Protein AF-A0A9P3NE59-F1 (afdb_monomer_lite)

pLDDT: mean 78.57, std 13.45, range [41.34, 91.06]

Radius of gyration: 11.72 Å; chains: 1; bounding box: 28×26×31 Å

Secondary structure (DSSP, 8-state):
-----HHHHHHHHHHHHSHHHHHHHHH-SSHHHHHHHHHHHH-HHHHHHHHHHHHHHHHHTTT-GGGTTT--

Structure (mmCIF, N/CA/C/O backbone):
data_AF-A0A9P3NE59-F1
#
_entry.id   AF-A0A9P3NE59-F1
#
loop_
_atom_site.group_PDB
_atom_site.id
_atom_site.type_symbol
_atom_site.label_atom_id
_atom_site.label_alt_id
_atom_site.label_comp_id
_atom_site.label_asym_id
_atom_site.label_entity_id
_atom_site.label_seq_id
_atom_site.pdbx_PDB_ins_code
_atom_site.Cartn_x
_atom_site.Cartn_y
_atom_site.Cartn_z
_atom_site.occupancy
_atom_site.B_iso_or_equiv
_atom_site.auth_seq_id
_atom_site.auth_comp_id
_atom_site.auth_asym_id
_atom_site.auth_atom_id
_atom_site.pdbx_PDB_model_num
ATOM 1 N N . MET A 1 1 ? -13.072 -19.268 1.790 1.00 53.06 1 MET A N 1
ATOM 2 C CA . MET A 1 1 ? -13.713 -19.273 0.455 1.00 53.06 1 MET A CA 1
ATOM 3 C C . MET A 1 1 ? -13.344 -17.953 -0.187 1.00 53.06 1 MET A C 1
ATOM 5 O O . MET A 1 1 ? -13.794 -16.932 0.307 1.00 53.06 1 MET A O 1
ATOM 9 N N . VAL A 1 2 ? -12.451 -17.956 -1.178 1.00 57.66 2 VAL A N 1
ATOM 10 C CA . VAL A 1 2 ? -11.985 -16.714 -1.813 1.00 57.66 2 VAL A CA 1
ATOM 11 C C . VAL A 1 2 ? -13.150 -16.124 -2.605 1.00 57.66 2 VAL A C 1
ATOM 13 O O . VAL A 1 2 ? -13.586 -16.723 -3.589 1.00 57.66 2 VAL A O 1
ATOM 16 N N . ARG A 1 3 ? -13.700 -14.996 -2.152 1.00 62.28 3 ARG A N 1
ATOM 17 C CA . ARG A 1 3 ? -14.691 -14.225 -2.908 1.00 62.28 3 ARG A CA 1
ATOM 18 C C . ARG A 1 3 ? -13.922 -13.201 -3.733 1.00 62.28 3 ARG A C 1
ATOM 20 O O . ARG A 1 3 ? -13.562 -12.153 -3.229 1.00 62.28 3 ARG A O 1
ATOM 27 N N . LEU A 1 4 ? -13.607 -13.557 -4.974 1.00 65.19 4 LEU A N 1
ATOM 28 C CA . LEU A 1 4 ? -13.060 -12.610 -5.942 1.00 65.19 4 LEU A CA 1
ATOM 29 C C . LEU A 1 4 ? -14.230 -11.835 -6.534 1.00 65.19 4 LEU A C 1
ATOM 31 O O . LEU A 1 4 ? -14.970 -12.360 -7.369 1.00 65.19 4 LEU A O 1
ATOM 35 N N . GLU A 1 5 ? -14.426 -10.610 -6.069 1.00 79.62 5 GLU A N 1
ATOM 36 C CA . GLU A 1 5 ? -15.424 -9.718 -6.638 1.00 79.62 5 GLU A CA 1
ATOM 37 C C . GLU A 1 5 ? -14.801 -8.952 -7.811 1.00 79.62 5 GLU A C 1
ATOM 39 O O . GLU A 1 5 ? -13.595 -8.699 -7.849 1.00 79.62 5 GLU A O 1
ATOM 44 N N . CYS A 1 6 ? -15.609 -8.538 -8.792 1.00 76.69 6 CYS A N 1
ATOM 45 C CA . CYS A 1 6 ? -15.109 -7.740 -9.919 1.00 76.69 6 CYS A CA 1
ATOM 46 C C . CYS A 1 6 ? -14.396 -6.457 -9.446 1.00 76.69 6 CYS A C 1
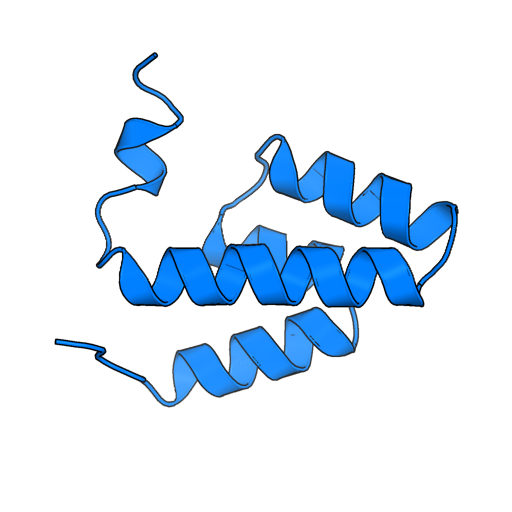ATOM 48 O O . CYS A 1 6 ? -13.478 -5.973 -10.106 1.00 76.69 6 CYS A O 1
ATOM 50 N N . ALA A 1 7 ? -14.798 -5.933 -8.284 1.00 80.50 7 ALA A N 1
ATOM 51 C CA . ALA A 1 7 ? -14.177 -4.787 -7.637 1.00 80.50 7 ALA A CA 1
ATOM 52 C C . ALA A 1 7 ? -12.709 -5.043 -7.252 1.00 80.50 7 ALA A C 1
ATOM 54 O O . ALA A 1 7 ? -11.876 -4.158 -7.442 1.00 80.50 7 ALA A O 1
ATOM 55 N N . ASP A 1 8 ? -12.358 -6.248 -6.793 1.00 82.88 8 ASP A N 1
ATOM 56 C CA . ASP A 1 8 ? -10.977 -6.580 -6.425 1.00 82.88 8 ASP A CA 1
ATOM 57 C C . ASP A 1 8 ? -10.054 -6.571 -7.642 1.00 82.88 8 ASP A C 1
ATOM 59 O O . ASP A 1 8 ? -8.910 -6.135 -7.546 1.00 82.88 8 ASP A O 1
ATOM 63 N N . PHE A 1 9 ? -10.562 -6.977 -8.810 1.00 83.38 9 PHE A N 1
ATOM 64 C CA . PHE A 1 9 ? -9.803 -6.928 -10.059 1.00 83.38 9 PHE A CA 1
ATOM 65 C C . PHE A 1 9 ? -9.477 -5.486 -10.471 1.00 83.38 9 PHE A C 1
ATOM 67 O O . PHE A 1 9 ? -8.362 -5.190 -10.902 1.00 83.38 9 PHE A O 1
ATOM 74 N N . VAL A 1 10 ? -10.431 -4.569 -10.286 1.00 87.12 10 VAL A N 1
ATOM 75 C CA . VAL A 1 10 ? -10.224 -3.133 -10.523 1.00 87.12 10 VAL A CA 1
ATOM 76 C C . VAL A 1 10 ? -9.203 -2.565 -9.532 1.00 87.12 10 VAL A C 1
ATOM 78 O O . VAL A 1 10 ? -8.317 -1.816 -9.937 1.00 87.12 10 VAL A O 1
ATOM 81 N N . ILE A 1 11 ? -9.264 -2.961 -8.258 1.00 85.56 11 ILE A N 1
ATOM 82 C CA . ILE A 1 11 ? -8.295 -2.543 -7.231 1.00 85.56 11 ILE A CA 1
ATOM 83 C C . ILE A 1 11 ? -6.887 -3.056 -7.564 1.00 85.56 11 ILE A C 1
ATOM 85 O O . ILE A 1 11 ? -5.926 -2.299 -7.450 1.00 85.56 11 ILE A O 1
ATOM 89 N N . LEU A 1 12 ? -6.761 -4.298 -8.036 1.00 86.25 12 LEU A N 1
ATOM 90 C CA . LEU A 1 12 ? -5.495 -4.888 -8.478 1.00 86.25 12 LEU A CA 1
ATOM 91 C C . LEU A 1 12 ? -4.891 -4.123 -9.668 1.00 86.25 12 LEU A C 1
ATOM 93 O O . LEU A 1 12 ? -3.690 -3.858 -9.705 1.00 86.25 12 LEU A O 1
ATOM 97 N N . LEU A 1 13 ? -5.733 -3.731 -10.630 1.00 88.94 13 LEU A N 1
ATOM 98 C CA . LEU A 1 13 ? -5.326 -2.932 -11.787 1.00 88.94 13 LEU A CA 1
ATOM 99 C C . LEU A 1 13 ? -4.849 -1.533 -11.361 1.00 88.94 13 LEU A C 1
ATOM 101 O O . LEU A 1 13 ? -3.826 -1.049 -11.848 1.00 88.94 13 LEU A O 1
ATOM 105 N N . ILE A 1 14 ? -5.557 -0.905 -10.417 1.00 86.94 14 ILE A N 1
ATOM 106 C CA . ILE A 1 14 ? -5.172 0.390 -9.841 1.00 86.94 14 ILE A CA 1
ATOM 107 C C . ILE A 1 14 ? -3.860 0.265 -9.058 1.00 86.94 14 ILE A C 1
ATOM 109 O O . ILE A 1 14 ? -3.003 1.130 -9.197 1.00 86.94 14 ILE A O 1
ATOM 113 N N . ALA A 1 15 ? -3.671 -0.810 -8.290 1.00 86.75 15 ALA A N 1
ATOM 114 C CA . ALA A 1 15 ? -2.441 -1.082 -7.546 1.00 86.75 15 ALA A CA 1
ATOM 115 C C . ALA A 1 15 ? -1.230 -1.313 -8.454 1.00 86.75 15 ALA A C 1
ATOM 117 O O . ALA A 1 15 ? -0.101 -1.031 -8.066 1.00 86.75 15 ALA A O 1
ATOM 118 N N . LEU A 1 16 ? -1.448 -1.806 -9.673 1.00 86.19 16 LEU A N 1
ATOM 119 C CA . LEU A 1 16 ? -0.386 -1.859 -10.663 1.00 86.19 16 LEU A CA 1
ATOM 120 C C . LEU A 1 16 ? -0.044 -0.444 -11.136 1.00 86.19 16 LEU A C 1
ATOM 122 O O . LEU A 1 16 ? 1.104 -0.036 -11.039 1.00 86.19 16 LEU A O 1
ATOM 126 N N . LEU A 1 17 ? -1.024 0.331 -11.609 1.00 86.88 17 LEU A N 1
ATOM 127 C CA . LEU A 1 17 ? -0.768 1.652 -12.196 1.00 86.88 17 LEU A CA 1
ATOM 128 C C . LEU A 1 17 ? -0.216 2.658 -11.170 1.00 86.88 17 LEU A C 1
ATOM 130 O O . LEU A 1 17 ? 0.768 3.347 -11.433 1.00 86.88 17 LEU A O 1
ATOM 134 N N . LEU A 1 18 ? -0.838 2.715 -9.993 1.00 88.38 18 LEU A N 1
ATOM 135 C CA . LEU A 1 18 ? -0.402 3.476 -8.828 1.00 88.38 18 LEU A CA 1
ATOM 136 C C . LEU A 1 18 ? -0.388 2.544 -7.598 1.00 88.38 18 LEU A C 1
ATOM 138 O O . LEU A 1 18 ? -1.410 2.424 -6.910 1.00 88.38 18 LEU A O 1
ATOM 142 N N . PRO A 1 19 ? 0.777 1.961 -7.254 1.00 85.06 19 PRO A N 1
ATOM 143 C CA . PRO A 1 19 ? 0.945 1.120 -6.068 1.00 85.06 19 PRO A CA 1
ATOM 144 C C . PRO A 1 19 ? 0.377 1.717 -4.775 1.00 85.06 19 PRO A C 1
ATOM 146 O O . PRO A 1 19 ? -0.393 1.027 -4.103 1.00 85.06 19 PRO A O 1
ATOM 149 N N . PRO A 1 20 ? 0.647 2.994 -4.426 1.00 86.44 20 PRO A N 1
ATOM 150 C CA . PRO A 1 20 ? 0.115 3.560 -3.189 1.00 86.44 20 PRO A CA 1
ATOM 151 C C . PRO A 1 20 ? -1.409 3.745 -3.231 1.00 86.44 20 PRO A C 1
ATOM 153 O O . PRO A 1 20 ? -2.058 3.675 -2.192 1.00 86.44 20 PRO A O 1
ATOM 156 N N . LEU A 1 21 ? -2.012 3.939 -4.409 1.00 88.56 21 LEU A N 1
ATOM 157 C CA . LEU A 1 21 ? -3.450 4.187 -4.525 1.00 88.56 21 LEU A CA 1
ATOM 158 C C . LEU A 1 21 ? -4.269 2.904 -4.337 1.00 88.56 21 LEU A C 1
ATOM 160 O O . LEU A 1 21 ? -5.282 2.923 -3.643 1.00 88.56 21 LEU A O 1
ATOM 164 N N . GLY A 1 22 ? -3.814 1.782 -4.902 1.00 87.00 22 GLY A N 1
ATOM 165 C CA . GLY A 1 22 ? -4.476 0.488 -4.705 1.00 87.00 22 GLY A CA 1
ATOM 166 C C . GLY A 1 22 ? -4.447 0.035 -3.243 1.00 87.00 22 GLY A C 1
ATOM 167 O O . GLY A 1 22 ? -5.462 -0.416 -2.710 1.00 87.00 22 GLY A O 1
ATOM 168 N N . VAL A 1 23 ? -3.308 0.237 -2.571 1.00 87.06 23 VAL A N 1
ATOM 169 C CA . VAL A 1 23 ? -3.146 -0.038 -1.134 1.00 87.06 23 VAL A CA 1
ATOM 170 C C . VAL A 1 23 ? -4.028 0.890 -0.299 1.00 87.06 23 VAL A C 1
ATOM 172 O O . VAL A 1 23 ? -4.708 0.418 0.605 1.00 87.06 23 VAL A O 1
ATOM 175 N N . PHE A 1 24 ? -4.102 2.180 -0.636 1.00 87.81 24 PHE A N 1
ATOM 176 C CA . PHE A 1 24 ? -4.957 3.131 0.077 1.00 87.81 24 PHE A CA 1
ATOM 177 C C . PHE A 1 24 ? -6.446 2.770 0.004 1.00 87.81 24 PHE A C 1
ATOM 179 O O . PHE A 1 24 ? -7.161 2.885 0.994 1.00 87.81 24 PHE A O 1
ATOM 186 N N . ILE A 1 25 ? -6.930 2.304 -1.150 1.00 84.56 25 ILE A N 1
ATOM 187 C CA . ILE A 1 25 ? -8.345 1.940 -1.316 1.00 84.56 25 ILE A CA 1
ATOM 188 C C . ILE A 1 25 ? -8.704 0.700 -0.487 1.00 84.56 25 ILE A C 1
ATOM 190 O O . ILE A 1 25 ? -9.806 0.633 0.054 1.00 84.56 25 ILE A O 1
ATOM 194 N N . LYS A 1 26 ? -7.795 -0.277 -0.375 1.00 82.44 26 LYS A N 1
ATOM 195 C CA . LYS A 1 26 ? -8.079 -1.537 0.329 1.00 82.44 26 LYS A CA 1
ATOM 196 C C . LYS A 1 26 ? -7.724 -1.498 1.821 1.00 82.44 26 LYS A C 1
ATOM 198 O O . LYS A 1 26 ? -8.409 -2.145 2.607 1.00 82.44 26 LYS A O 1
ATOM 203 N N . LEU A 1 27 ? -6.681 -0.757 2.209 1.00 79.25 27 LEU A N 1
ATOM 204 C CA . LEU A 1 27 ? -6.146 -0.713 3.580 1.00 79.25 27 LEU A CA 1
ATOM 205 C C . LEU A 1 27 ? -6.117 0.686 4.219 1.00 79.25 27 LEU A C 1
ATOM 207 O O . LEU A 1 27 ? -5.629 0.846 5.337 1.00 79.25 27 LEU A O 1
ATOM 211 N N . GLY A 1 28 ? -6.607 1.715 3.528 1.00 81.44 28 GLY A N 1
ATOM 212 C CA . GLY A 1 28 ? -6.607 3.086 4.033 1.00 81.44 28 GLY A CA 1
ATOM 213 C C . GLY A 1 28 ? -5.210 3.703 4.167 1.00 81.44 28 GLY A C 1
ATOM 214 O O . GLY A 1 28 ? -4.238 3.286 3.534 1.00 81.44 28 GLY A O 1
ATOM 215 N N . CYS A 1 29 ? -5.109 4.735 5.007 1.00 79.88 29 CYS A N 1
ATOM 216 C CA . CYS A 1 29 ? -3.859 5.447 5.291 1.00 79.88 29 CYS A CA 1
ATOM 217 C C . CYS A 1 29 ? -3.051 4.741 6.395 1.00 79.88 29 CYS A C 1
ATOM 219 O O . CYS A 1 29 ? -2.816 5.302 7.465 1.00 79.88 29 CYS A O 1
ATOM 221 N N . SER A 1 30 ? -2.678 3.489 6.147 1.00 80.31 30 SER A N 1
ATOM 222 C CA . SER A 1 30 ? -1.952 2.648 7.105 1.00 80.31 30 SER A CA 1
ATOM 223 C C . SER A 1 30 ? -0.449 2.614 6.796 1.00 80.31 30 SER A C 1
ATOM 225 O O . SER A 1 30 ? 0.024 3.242 5.844 1.00 80.31 30 SER A O 1
ATOM 227 N N . PHE A 1 31 ? 0.344 1.915 7.608 1.00 82.88 31 PHE A N 1
ATOM 228 C CA . PHE A 1 31 ? 1.797 1.817 7.409 1.00 82.88 31 PHE A CA 1
ATOM 229 C C . PHE A 1 31 ? 2.162 1.240 6.028 1.00 82.88 31 PHE A C 1
ATOM 231 O O . PHE A 1 31 ? 3.128 1.665 5.395 1.00 82.88 31 PHE A O 1
ATOM 238 N N . GLU A 1 32 ? 1.330 0.339 5.515 1.00 84.44 32 GLU A N 1
ATOM 239 C CA . GLU A 1 32 ? 1.429 -0.288 4.202 1.00 84.44 32 GLU A CA 1
ATOM 240 C C . GLU A 1 32 ? 1.362 0.747 3.070 1.00 84.44 32 GLU A C 1
ATOM 242 O O . GLU A 1 32 ? 2.077 0.612 2.078 1.00 84.44 32 GLU A O 1
ATOM 247 N N . PHE A 1 33 ? 0.563 1.812 3.222 1.00 86.62 33 PHE A N 1
ATOM 248 C CA . PHE A 1 33 ? 0.504 2.913 2.255 1.00 86.62 33 PHE A CA 1
ATOM 249 C C . PHE A 1 33 ? 1.841 3.653 2.185 1.00 86.62 33 PHE A C 1
ATOM 251 O O . PHE A 1 33 ? 2.381 3.870 1.099 1.00 86.62 33 PHE A O 1
ATOM 258 N N . TRP A 1 34 ? 2.404 4.000 3.344 1.00 85.19 34 TRP A N 1
ATOM 259 C CA . TRP A 1 34 ? 3.688 4.694 3.427 1.00 85.19 34 TRP A CA 1
ATOM 260 C C . TRP A 1 34 ? 4.838 3.829 2.916 1.00 85.19 34 TRP A C 1
ATOM 262 O O . TRP A 1 34 ? 5.728 4.336 2.232 1.00 85.19 34 TRP A O 1
ATOM 272 N N . LEU A 1 35 ? 4.796 2.522 3.184 1.00 86.25 35 LEU A N 1
ATOM 273 C CA . LEU A 1 35 ? 5.793 1.585 2.686 1.00 86.25 35 LE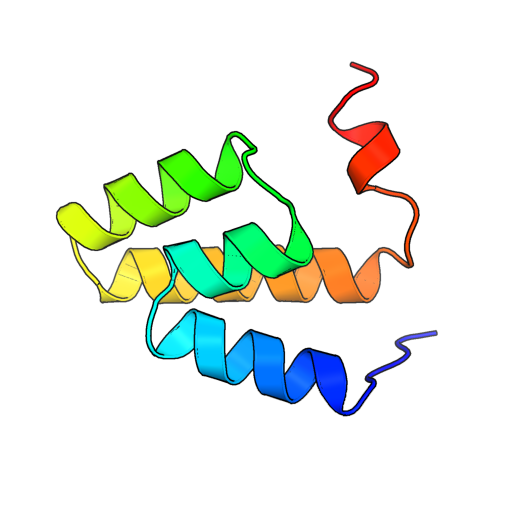U A CA 1
ATOM 274 C C . LEU A 1 35 ? 5.685 1.407 1.164 1.00 86.25 35 LEU A C 1
ATOM 276 O O . LEU A 1 35 ? 6.697 1.503 0.474 1.00 86.25 35 LEU A O 1
ATOM 280 N N . ALA A 1 36 ? 4.475 1.247 0.618 1.00 88.50 36 ALA A N 1
ATOM 281 C CA . ALA A 1 36 ? 4.249 1.193 -0.828 1.00 88.50 36 ALA A CA 1
ATOM 282 C C . ALA A 1 36 ? 4.683 2.493 -1.530 1.00 88.50 36 ALA A C 1
ATOM 284 O O . ALA A 1 36 ? 5.255 2.445 -2.623 1.00 88.50 36 ALA A O 1
ATOM 285 N N . LEU A 1 37 ? 4.458 3.648 -0.897 1.00 89.12 37 LEU A N 1
ATOM 286 C CA . LEU A 1 37 ? 4.896 4.954 -1.385 1.00 89.12 37 LEU A CA 1
ATOM 287 C C . LEU A 1 37 ? 6.428 5.048 -1.414 1.00 89.12 37 LEU A C 1
ATOM 289 O O . LEU A 1 37 ? 7.000 5.372 -2.453 1.00 89.12 37 LEU A O 1
ATOM 293 N N . LEU A 1 38 ? 7.096 4.707 -0.308 1.00 91.06 38 LEU A N 1
ATOM 294 C CA . LEU A 1 38 ? 8.557 4.720 -0.209 1.00 91.06 38 LEU A CA 1
ATOM 295 C C . LEU A 1 38 ? 9.203 3.757 -1.213 1.00 91.06 38 LEU A C 1
ATOM 297 O O . LEU A 1 38 ? 10.146 4.140 -1.905 1.00 91.06 38 LEU A O 1
ATOM 301 N N . LEU A 1 39 ? 8.675 2.532 -1.333 1.00 87.38 39 LEU A N 1
ATOM 302 C CA . LEU A 1 39 ? 9.159 1.562 -2.314 1.00 87.38 39 LEU A CA 1
ATOM 303 C C . LEU A 1 39 ? 8.970 2.090 -3.733 1.00 87.38 39 LEU A C 1
ATOM 305 O O . LEU A 1 39 ? 9.905 1.991 -4.512 1.00 87.38 39 LEU A O 1
ATOM 309 N N . SER A 1 40 ? 7.832 2.715 -4.049 1.00 86.25 40 SER A N 1
ATOM 310 C CA . SER A 1 40 ? 7.593 3.304 -5.375 1.00 86.25 40 SER A CA 1
ATOM 311 C C . SER A 1 40 ? 8.593 4.412 -5.721 1.00 86.25 40 SER A C 1
ATOM 313 O O . SER A 1 40 ? 8.989 4.522 -6.880 1.00 86.25 40 SER A O 1
ATOM 315 N N . PHE A 1 41 ? 9.043 5.193 -4.731 1.00 84.81 41 PHE A N 1
ATOM 316 C CA . PHE A 1 41 ? 10.099 6.198 -4.910 1.00 84.81 41 PHE A CA 1
ATOM 317 C C . PHE A 1 41 ? 11.499 5.588 -5.077 1.00 84.81 41 PHE A C 1
ATOM 319 O O . PHE A 1 41 ? 12.305 6.127 -5.832 1.00 84.81 41 PHE A O 1
ATOM 326 N N . LEU A 1 42 ? 11.795 4.475 -4.400 1.00 86.69 42 LEU A N 1
ATOM 327 C CA . LEU A 1 42 ? 13.080 3.773 -4.510 1.00 86.69 42 LEU A CA 1
ATOM 328 C C . LEU A 1 42 ? 13.162 2.891 -5.774 1.00 86.69 42 LEU A C 1
ATOM 330 O O . LEU A 1 42 ? 14.246 2.607 -6.279 1.00 86.69 42 LEU A O 1
ATOM 334 N N . GLY A 1 43 ? 12.007 2.476 -6.295 1.00 85.00 43 GLY A N 1
ATOM 335 C CA . GLY A 1 43 ? 11.838 1.723 -7.527 1.00 85.00 43 GLY A CA 1
ATOM 336 C C . GLY A 1 43 ? 10.383 1.284 -7.710 1.00 85.00 43 GLY A C 1
ATOM 337 O O . GLY A 1 43 ? 9.790 0.629 -6.860 1.00 85.00 43 GLY A O 1
ATOM 338 N N . TYR A 1 44 ? 9.795 1.570 -8.866 1.00 84.06 44 TYR A N 1
ATOM 339 C CA . TYR A 1 44 ? 8.393 1.228 -9.125 1.00 84.06 44 TYR A CA 1
ATOM 340 C C . TYR A 1 44 ? 8.099 -0.283 -9.021 1.00 84.06 44 TYR A C 1
ATOM 342 O O . TYR A 1 44 ? 7.080 -0.680 -8.461 1.00 84.06 44 TYR A O 1
ATOM 350 N N . ILE A 1 45 ? 9.016 -1.134 -9.500 1.00 88.38 45 ILE A N 1
ATOM 351 C CA . ILE A 1 45 ? 8.850 -2.598 -9.497 1.00 88.38 45 ILE A CA 1
ATOM 352 C C . ILE A 1 45 ? 8.671 -3.167 -8.076 1.00 88.38 45 ILE A C 1
ATOM 354 O O . ILE A 1 45 ? 7.669 -3.850 -7.855 1.00 88.38 45 ILE A O 1
ATOM 358 N N . PRO A 1 46 ? 9.566 -2.910 -7.094 1.00 86.75 46 PRO A N 1
ATOM 359 C CA . PRO A 1 46 ? 9.358 -3.406 -5.734 1.00 86.75 46 PRO A CA 1
ATOM 360 C C . PRO A 1 46 ? 8.075 -2.851 -5.095 1.00 86.75 46 PRO A C 1
ATOM 362 O O . PRO A 1 46 ? 7.396 -3.589 -4.383 1.00 86.75 46 PRO A O 1
ATOM 365 N N . GLY A 1 47 ? 7.691 -1.603 -5.394 1.00 90.00 47 GLY A N 1
ATOM 366 C CA . GLY A 1 47 ? 6.425 -1.022 -4.929 1.00 90.00 47 GLY A CA 1
ATOM 367 C C . GLY A 1 47 ? 5.193 -1.754 -5.467 1.00 90.00 47 GLY A C 1
ATOM 368 O O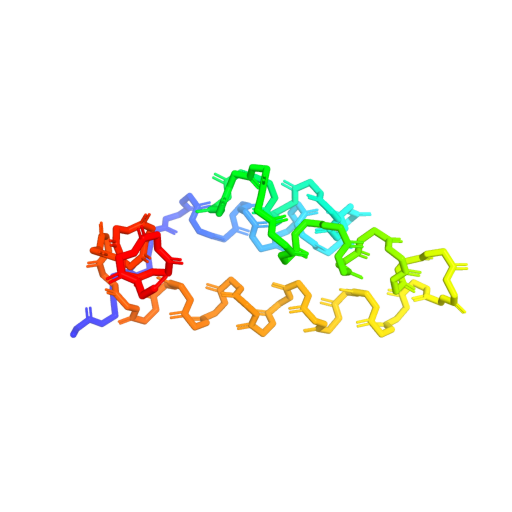 . GLY A 1 47 ? 4.292 -2.087 -4.698 1.00 90.00 47 GLY A O 1
ATOM 369 N N . ALA A 1 48 ? 5.179 -2.068 -6.765 1.00 89.31 48 ALA A N 1
ATOM 370 C CA . ALA A 1 48 ? 4.088 -2.799 -7.406 1.00 89.31 48 ALA A CA 1
ATOM 371 C C . ALA A 1 48 ? 3.931 -4.222 -6.844 1.00 89.31 48 ALA A C 1
ATOM 373 O O . ALA A 1 48 ? 2.814 -4.641 -6.543 1.00 89.31 48 ALA A O 1
ATOM 374 N N . VAL A 1 49 ? 5.039 -4.949 -6.647 1.00 90.88 49 VAL A N 1
ATOM 375 C CA . VAL A 1 49 ? 5.015 -6.304 -6.062 1.00 90.88 49 VAL A CA 1
ATOM 376 C C . VAL A 1 49 ? 4.505 -6.272 -4.621 1.00 90.88 49 VAL A C 1
ATOM 378 O O . VAL A 1 49 ? 3.667 -7.095 -4.251 1.00 90.88 49 VAL A O 1
ATOM 381 N N . TYR A 1 50 ? 4.965 -5.309 -3.817 1.00 89.50 50 TYR A N 1
ATOM 382 C CA . TYR A 1 50 ? 4.506 -5.143 -2.439 1.00 89.50 50 TYR A CA 1
ATOM 383 C C . TYR A 1 50 ? 3.001 -4.837 -2.368 1.00 89.50 50 TYR A C 1
ATOM 385 O O . TYR A 1 50 ? 2.279 -5.496 -1.620 1.00 89.50 50 TYR A O 1
ATOM 393 N N . ALA A 1 51 ? 2.509 -3.905 -3.191 1.00 89.50 51 ALA A N 1
ATOM 394 C CA . ALA A 1 51 ? 1.085 -3.579 -3.262 1.00 89.50 51 ALA A CA 1
ATOM 395 C C . ALA A 1 51 ? 0.233 -4.798 -3.657 1.00 89.50 51 ALA A C 1
ATOM 397 O O . ALA A 1 51 ? -0.792 -5.065 -3.031 1.00 89.50 51 ALA A O 1
ATOM 398 N N . PHE A 1 52 ? 0.688 -5.582 -4.641 1.00 89.31 52 PHE A N 1
ATOM 399 C CA . PHE A 1 52 ? 0.028 -6.823 -5.054 1.00 89.31 52 PHE A CA 1
ATOM 400 C C . PHE A 1 52 ? -0.039 -7.854 -3.930 1.00 89.31 52 PHE A C 1
ATOM 402 O O . PHE A 1 52 ? -1.095 -8.443 -3.704 1.00 89.31 52 PHE A O 1
ATOM 409 N N . TYR A 1 53 ? 1.077 -8.067 -3.228 1.00 87.00 53 TYR A N 1
ATOM 410 C CA . TYR A 1 53 ? 1.151 -9.009 -2.116 1.00 87.00 53 TYR A CA 1
ATOM 411 C C . TYR A 1 53 ? 0.158 -8.632 -1.015 1.00 87.00 53 TYR A C 1
ATOM 413 O O . TYR A 1 53 ? -0.664 -9.458 -0.631 1.00 87.00 53 TYR A O 1
ATOM 421 N N . VAL A 1 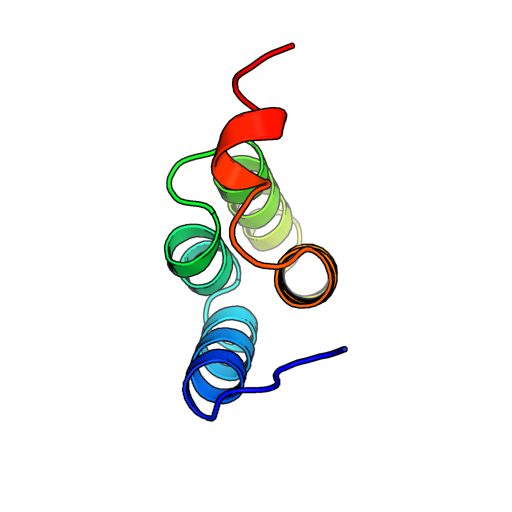54 ? 0.178 -7.371 -0.578 1.00 85.75 54 VAL A N 1
ATOM 422 C CA . VAL A 1 54 ? -0.693 -6.876 0.495 1.00 85.75 54 VAL A CA 1
ATOM 423 C C . VAL A 1 54 ? -2.175 -6.951 0.108 1.00 85.75 54 VAL A C 1
ATO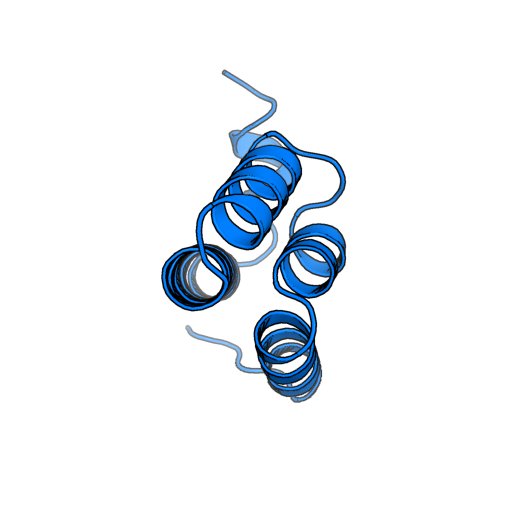M 425 O O . VAL A 1 54 ? -3.011 -7.339 0.923 1.00 85.75 54 VAL A O 1
ATOM 428 N N . ILE A 1 55 ? -2.529 -6.608 -1.132 1.00 85.38 55 ILE A N 1
ATOM 429 C CA . ILE A 1 55 ? -3.922 -6.682 -1.594 1.00 85.38 55 ILE A CA 1
ATOM 430 C C . ILE A 1 55 ? -4.369 -8.138 -1.730 1.00 85.38 55 ILE A C 1
ATOM 432 O O . ILE A 1 55 ? -5.478 -8.471 -1.322 1.00 85.38 55 ILE A O 1
ATOM 436 N N . TYR A 1 56 ? -3.514 -9.021 -2.251 1.00 85.00 56 TYR A N 1
ATOM 437 C CA . TYR A 1 56 ? -3.822 -10.445 -2.351 1.00 85.00 56 TYR A CA 1
ATOM 438 C C . TYR A 1 56 ? -4.051 -11.065 -0.972 1.00 85.00 56 TYR A C 1
ATOM 440 O O . TYR A 1 56 ? -5.038 -11.776 -0.786 1.00 85.00 56 TYR A O 1
ATOM 448 N N . THR A 1 57 ? -3.197 -10.757 0.010 1.00 82.31 57 THR A N 1
ATOM 449 C CA . THR A 1 57 ? -3.409 -11.214 1.388 1.00 82.31 57 THR A CA 1
ATOM 450 C C . THR A 1 57 ? -4.687 -10.614 1.968 1.00 82.31 57 THR A C 1
ATOM 452 O O . THR A 1 57 ? -5.474 -11.348 2.547 1.00 82.31 57 THR A O 1
ATOM 455 N N . ALA A 1 58 ? -4.979 -9.332 1.723 1.00 79.31 58 ALA A N 1
ATOM 456 C CA . ALA A 1 58 ? -6.218 -8.699 2.182 1.00 79.31 58 ALA A CA 1
ATOM 457 C C . ALA A 1 58 ? -7.495 -9.324 1.580 1.00 79.31 58 ALA A C 1
ATOM 459 O O . ALA A 1 58 ? -8.513 -9.405 2.264 1.00 79.31 58 ALA A O 1
ATOM 460 N N . ILE A 1 59 ? -7.456 -9.789 0.326 1.00 77.62 59 ILE A N 1
ATOM 461 C CA . ILE A 1 59 ? -8.580 -10.489 -0.330 1.00 77.62 59 ILE A CA 1
ATOM 462 C C . ILE A 1 59 ? -8.808 -11.877 0.286 1.00 77.62 59 ILE A C 1
ATOM 464 O O . ILE A 1 59 ? -9.948 -12.322 0.415 1.00 77.62 59 ILE A O 1
ATOM 468 N N . GLN A 1 60 ? -7.738 -12.571 0.684 1.00 76.31 60 GLN A N 1
ATOM 469 C CA . GLN A 1 60 ? -7.844 -13.868 1.365 1.00 76.31 60 GLN A CA 1
ATOM 470 C C . GLN A 1 60 ? -8.442 -13.736 2.774 1.00 76.31 60 GLN A C 1
ATOM 472 O O . GLN A 1 60 ? -9.065 -14.676 3.268 1.00 76.31 60 GLN A O 1
ATOM 477 N N . GLU A 1 61 ? -8.292 -12.563 3.387 1.00 73.88 61 GLU A N 1
ATOM 478 C CA . GLU A 1 61 ? -8.540 -12.340 4.809 1.00 73.88 61 GLU A CA 1
ATOM 479 C C . GLU A 1 61 ? -9.985 -11.932 5.165 1.00 73.88 61 GLU A C 1
ATOM 481 O O . GLU A 1 61 ? -10.301 -11.777 6.339 1.00 73.88 61 GLU A O 1
ATOM 486 N N . GLY A 1 62 ? -10.887 -11.785 4.186 1.00 59.25 62 GLY A N 1
ATOM 487 C CA . GLY A 1 62 ? -12.333 -11.632 4.417 1.00 59.25 62 GLY A CA 1
ATOM 488 C C . GLY A 1 62 ? -12.720 -10.554 5.442 1.00 59.25 62 GLY A C 1
ATOM 489 O O . GLY A 1 62 ? -13.055 -10.872 6.579 1.00 59.25 62 GLY A O 1
ATOM 490 N N . ASP A 1 63 ? -12.700 -9.285 5.021 1.00 55.12 63 ASP A N 1
ATOM 491 C CA . ASP A 1 63 ? -13.346 -8.109 5.646 1.00 55.12 63 ASP A CA 1
ATOM 492 C C . ASP A 1 63 ? -13.013 -7.758 7.121 1.00 55.12 63 ASP A C 1
ATOM 494 O O . ASP A 1 63 ? -13.443 -6.715 7.613 1.00 55.12 63 ASP A O 1
ATOM 498 N N . GLY A 1 64 ? -12.217 -8.556 7.843 1.00 51.00 64 GLY A N 1
ATOM 499 C CA . GLY A 1 64 ? -11.994 -8.390 9.288 1.00 51.00 64 GLY A CA 1
ATOM 500 C C . GLY A 1 64 ? -10.653 -7.783 9.715 1.00 51.00 64 GLY A C 1
ATOM 501 O O . GLY A 1 64 ? -10.487 -7.435 10.885 1.00 51.00 64 GLY A O 1
ATOM 502 N N . VAL A 1 65 ? -9.673 -7.648 8.817 1.00 53.97 65 VAL A N 1
ATOM 503 C CA . VAL A 1 65 ? -8.272 -7.422 9.238 1.00 53.97 65 VAL A CA 1
ATOM 504 C C . VAL A 1 65 ? -7.794 -5.972 9.205 1.00 53.97 65 VAL A C 1
ATOM 506 O O . VAL A 1 65 ? -6.858 -5.633 9.930 1.00 53.97 65 VAL A O 1
ATOM 509 N N . GLN A 1 66 ? -8.565 -5.061 8.602 1.00 56.19 66 GLN A N 1
ATOM 510 C CA . GLN A 1 66 ? -8.471 -3.628 8.936 1.00 56.19 66 GLN A CA 1
ATOM 511 C C . GLN A 1 66 ? -8.802 -3.334 10.413 1.00 56.19 66 GLN A C 1
ATOM 513 O O . GLN A 1 66 ? -8.593 -2.220 10.872 1.00 56.19 66 GLN A O 1
ATOM 518 N N . ILE A 1 67 ? -9.294 -4.321 11.174 1.00 51.56 67 ILE A N 1
ATOM 519 C CA . ILE A 1 67 ? -9.571 -4.221 12.612 1.00 51.56 67 ILE A CA 1
ATOM 520 C C . ILE A 1 67 ? -8.506 -4.947 13.464 1.00 51.56 67 ILE A C 1
ATOM 522 O O . ILE A 1 67 ? -8.420 -4.686 14.660 1.00 51.56 67 ILE A O 1
ATOM 526 N N . TYR A 1 68 ? -7.688 -5.839 12.880 1.00 50.62 68 TYR A N 1
ATOM 527 C CA . TYR A 1 68 ? -6.667 -6.626 13.602 1.00 50.62 68 TYR A CA 1
ATOM 528 C C . TYR A 1 68 ? -5.270 -5.987 13.575 1.00 50.62 68 TYR A C 1
ATOM 530 O O . TYR A 1 68 ? -4.556 -6.092 14.567 1.00 50.62 68 TYR A O 1
ATOM 538 N N . TYR A 1 69 ? -4.907 -5.238 12.526 1.00 55.25 69 TYR A N 1
ATOM 539 C CA . TYR A 1 69 ? -3.676 -4.423 12.522 1.00 55.25 69 TYR A CA 1
ATOM 540 C C . TYR A 1 69 ? -3.760 -3.168 13.415 1.00 55.25 69 TYR A C 1
ATOM 542 O O . TYR A 1 69 ? -2.748 -2.535 13.687 1.00 55.25 69 TYR A O 1
ATOM 550 N N . VAL A 1 70 ? -4.957 -2.825 13.904 1.00 50.34 70 VAL A N 1
ATOM 551 C CA . VAL A 1 70 ? -5.234 -1.652 14.761 1.00 50.34 70 VAL A CA 1
ATOM 552 C C . VAL A 1 70 ? -5.465 -2.055 16.229 1.00 50.34 70 VAL A C 1
ATOM 554 O O . VAL A 1 70 ? -5.764 -1.212 17.071 1.00 50.34 70 VAL A O 1
ATOM 557 N N . ARG A 1 71 ? -5.373 -3.355 16.550 1.00 43.78 71 ARG A N 1
ATOM 558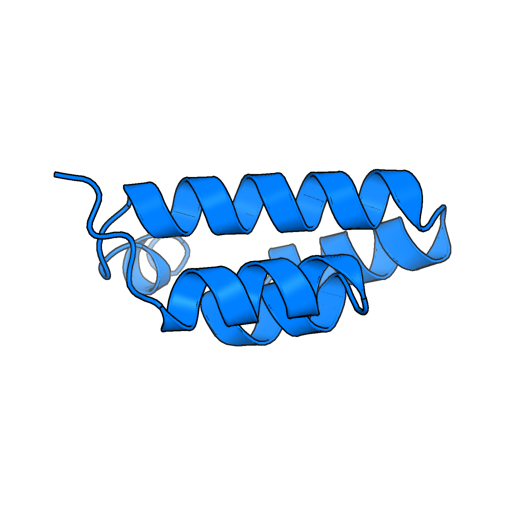 C CA . ARG A 1 71 ? -5.655 -3.917 17.885 1.00 43.78 71 ARG A CA 1
ATOM 559 C C . ARG A 1 71 ? -4.456 -4.579 18.571 1.00 43.78 71 ARG A C 1
ATOM 561 O O . ARG A 1 71 ? -4.659 -5.217 19.603 1.00 43.78 71 ARG A O 1
ATOM 568 N N . ALA A 1 72 ? -3.250 -4.415 18.032 1.00 41.34 72 ALA A N 1
ATOM 569 C CA . ALA A 1 72 ? -1.996 -4.787 18.688 1.00 41.34 72 ALA A CA 1
ATOM 570 C C . ALA A 1 72 ? -1.253 -3.539 19.175 1.00 41.34 72 ALA A C 1
ATOM 572 O O . ALA A 1 72 ? -1.270 -2.530 18.434 1.00 41.34 72 ALA A O 1
#

Foldseek 3Di:
DQDDDPVLVVLLVCCLVPVLVSCCVLQNPDPLSVVLVVVCVVPVVVSSVSSNVVSVVSSVVPPCCSPVVVVD

Sequence (72 aa):
MVRLECADFVILLIALLLPPLGVFIKLGCSFEFWLALLLSFLGYIPGAVYAFYVIYTAIQEGDGVQIYYVRA